Protein AF-A0A5C9EWM3-F1 (afdb_monomer_lite)

Structure (mmCIF, N/CA/C/O backbone):
data_AF-A0A5C9EWM3-F1
#
_entry.id   AF-A0A5C9EWM3-F1
#
loop_
_atom_site.group_PDB
_atom_site.id
_atom_site.type_symbol
_atom_site.label_atom_id
_atom_site.label_alt_id
_atom_site.label_comp_id
_atom_site.label_asym_id
_atom_site.label_entity_id
_atom_site.label_seq_id
_atom_site.pdbx_PDB_ins_code
_atom_site.Cartn_x
_atom_site.Cartn_y
_atom_site.Cartn_z
_atom_site.occupancy
_atom_site.B_iso_or_equiv
_atom_site.auth_seq_id
_atom_site.auth_comp_id
_atom_site.auth_asym_id
_atom_site.auth_atom_id
_atom_site.pdbx_PDB_model_num
ATOM 1 N N . MET A 1 1 ? -5.692 4.255 11.463 1.00 79.94 1 MET A N 1
ATOM 2 C CA . MET A 1 1 ? -4.698 4.623 10.422 1.00 79.94 1 MET A CA 1
ATOM 3 C C . MET A 1 1 ? -3.338 3.923 10.518 1.00 79.94 1 MET A C 1
ATOM 5 O O . MET A 1 1 ? -2.798 3.611 9.469 1.00 79.94 1 MET A O 1
ATOM 9 N N . LYS A 1 2 ? -2.783 3.595 11.701 1.00 88.50 2 LYS A N 1
ATOM 10 C CA . LYS A 1 2 ? -1.461 2.919 11.810 1.00 88.50 2 LYS A CA 1
ATOM 11 C C . LYS A 1 2 ? -1.300 1.665 10.923 1.00 88.50 2 LYS A C 1
ATOM 13 O O . LYS A 1 2 ? -0.296 1.542 10.237 1.00 88.50 2 LYS A O 1
ATOM 18 N N . LYS A 1 3 ? -2.328 0.809 10.850 1.00 93.25 3 LYS A N 1
ATOM 19 C CA . LYS A 1 3 ? -2.339 -0.390 9.985 1.00 93.25 3 LYS A CA 1
ATOM 20 C C . LYS A 1 3 ? -2.225 -0.067 8.484 1.00 93.25 3 LYS A C 1
ATOM 22 O O . LYS A 1 3 ? -1.552 -0.775 7.749 1.00 93.25 3 LYS A O 1
ATOM 27 N N . VAL A 1 4 ? -2.852 1.022 8.028 1.00 93.62 4 VAL A N 1
ATOM 28 C CA . VAL A 1 4 ? -2.769 1.489 6.629 1.00 93.62 4 VAL A CA 1
ATOM 29 C C . VAL A 1 4 ? -1.338 1.933 6.315 1.00 93.62 4 VAL A C 1
ATOM 31 O O . VAL A 1 4 ? -0.773 1.545 5.297 1.00 93.62 4 VAL A O 1
ATOM 34 N N . GLU A 1 5 ? -0.712 2.676 7.233 1.00 95.62 5 GLU A N 1
ATOM 35 C CA . GLU A 1 5 ? 0.690 3.092 7.105 1.00 95.62 5 GLU A CA 1
ATOM 36 C C . GLU A 1 5 ? 1.653 1.894 7.036 1.00 95.62 5 GLU A C 1
ATOM 38 O O . GLU A 1 5 ? 2.616 1.919 6.270 1.00 95.62 5 GLU A O 1
ATOM 43 N N . GLU A 1 6 ? 1.397 0.829 7.795 1.00 96.50 6 GLU A N 1
ATOM 44 C CA . GLU A 1 6 ? 2.183 -0.411 7.741 1.00 96.50 6 GLU A CA 1
ATOM 45 C C . GLU A 1 6 ? 2.070 -1.108 6.379 1.00 96.50 6 GLU A C 1
ATOM 47 O O . GLU A 1 6 ? 3.092 -1.513 5.817 1.00 96.50 6 GLU A O 1
ATOM 52 N N . VAL A 1 7 ? 0.866 -1.171 5.799 1.00 96.44 7 VAL A N 1
ATOM 53 C CA . VAL A 1 7 ? 0.672 -1.678 4.431 1.00 96.44 7 VAL A CA 1
ATOM 54 C C . VAL A 1 7 ? 1.409 -0.802 3.420 1.00 96.44 7 VAL A C 1
ATOM 56 O O . VAL A 1 7 ? 2.163 -1.312 2.595 1.00 96.44 7 VAL A O 1
ATOM 59 N N . CYS A 1 8 ? 1.301 0.525 3.499 1.00 96.50 8 CYS A N 1
ATOM 60 C CA . CYS A 1 8 ? 2.055 1.403 2.601 1.00 96.50 8 CYS A CA 1
ATOM 61 C C . CYS A 1 8 ? 3.574 1.175 2.709 1.00 96.50 8 CYS A C 1
ATOM 63 O O . CYS A 1 8 ? 4.268 1.116 1.691 1.00 96.50 8 CYS A O 1
ATOM 65 N N . LYS A 1 9 ? 4.107 0.981 3.922 1.00 96.94 9 LYS A N 1
ATOM 66 C CA . LYS A 1 9 ? 5.527 0.652 4.127 1.00 96.94 9 LYS A CA 1
ATOM 67 C C . LYS A 1 9 ? 5.912 -0.688 3.498 1.00 96.94 9 LYS A C 1
ATOM 69 O O . LYS A 1 9 ? 6.960 -0.750 2.853 1.00 96.94 9 LYS A O 1
ATOM 74 N N . SER A 1 10 ? 5.091 -1.730 3.636 1.00 97.06 10 SER A N 1
ATOM 75 C CA . SER A 1 10 ? 5.394 -3.055 3.070 1.00 97.06 10 SER A CA 1
ATOM 76 C C . SER A 1 10 ? 5.372 -3.055 1.536 1.00 97.06 10 SER A C 1
ATOM 78 O O . SER A 1 10 ? 6.192 -3.716 0.897 1.00 97.06 10 SER A O 1
ATOM 80 N N . TYR A 1 11 ? 4.515 -2.230 0.930 1.00 97.19 11 TYR A N 1
ATOM 81 C CA . TYR A 1 11 ? 4.415 -2.080 -0.522 1.00 97.19 11 TYR A CA 1
ATOM 82 C C . TYR A 1 11 ? 5.480 -1.158 -1.140 1.00 97.19 11 TYR A C 1
ATOM 84 O O . TYR A 1 11 ? 5.599 -1.123 -2.365 1.00 97.19 11 TYR A O 1
ATOM 92 N N . LYS A 1 12 ? 6.329 -0.489 -0.339 1.00 96.00 12 LYS A N 1
ATOM 93 C CA . LYS A 1 12 ? 7.430 0.349 -0.857 1.00 96.00 12 LYS A CA 1
ATOM 94 C C . LYS A 1 12 ? 8.324 -0.405 -1.843 1.00 96.00 12 LYS A C 1
ATOM 96 O O . LYS A 1 12 ? 8.684 0.143 -2.874 1.00 96.00 12 LYS A O 1
ATOM 101 N N . ARG A 1 13 ? 8.690 -1.654 -1.535 1.00 93.62 13 ARG A N 1
ATOM 102 C CA . ARG A 1 13 ? 9.551 -2.458 -2.424 1.00 93.62 13 ARG A CA 1
ATOM 103 C C . ARG A 1 13 ? 8.829 -2.879 -3.705 1.00 93.62 13 ARG A C 1
ATOM 105 O O . ARG A 1 13 ? 9.458 -2.928 -4.752 1.00 93.62 13 ARG A O 1
ATOM 112 N N . LYS A 1 14 ? 7.519 -3.135 -3.627 1.00 96.19 14 LYS A N 1
ATOM 113 C CA . LYS A 1 14 ? 6.690 -3.545 -4.771 1.00 96.19 14 LYS A CA 1
ATOM 114 C C . LYS A 1 14 ? 6.504 -2.414 -5.782 1.00 96.19 14 LYS A C 1
ATOM 116 O O . LYS A 1 14 ? 6.531 -2.669 -6.976 1.00 96.19 14 LYS A O 1
ATOM 121 N N . PHE A 1 15 ? 6.367 -1.172 -5.316 1.00 96.50 15 PHE A N 1
ATOM 122 C CA . PHE A 1 15 ? 6.198 -0.002 -6.185 1.00 96.50 15 PHE A CA 1
ATOM 123 C C . PHE A 1 15 ? 7.474 0.824 -6.386 1.00 96.50 15 PHE A C 1
ATOM 125 O O . PHE A 1 15 ? 7.426 1.828 -7.081 1.00 96.50 15 PHE A O 1
ATOM 132 N N . SER A 1 16 ? 8.605 0.443 -5.790 1.00 95.88 16 SER A N 1
ATOM 133 C CA . SER A 1 16 ? 9.846 1.240 -5.670 1.00 95.88 16 SER A CA 1
ATOM 134 C C . SER A 1 16 ? 9.752 2.477 -4.763 1.00 95.88 16 SER A C 1
ATOM 136 O O . SER A 1 16 ? 10.754 2.884 -4.171 1.00 95.88 16 SER A O 1
ATOM 138 N N . PHE A 1 17 ? 8.556 3.030 -4.556 1.00 96.50 17 PHE A N 1
ATOM 139 C CA . PHE A 1 17 ? 8.294 4.126 -3.624 1.00 96.50 17 PHE A CA 1
ATOM 140 C C . PHE A 1 17 ? 7.184 3.758 -2.643 1.00 96.50 17 PHE A C 1
ATOM 142 O O . PHE A 1 17 ? 6.320 2.934 -2.934 1.00 96.50 17 PHE A O 1
ATOM 149 N N . LYS A 1 18 ? 7.198 4.375 -1.455 1.00 97.19 18 LYS A N 1
ATOM 150 C CA . LYS A 1 18 ? 6.128 4.183 -0.469 1.00 97.19 18 LYS A CA 1
ATOM 151 C C . LYS A 1 18 ? 4.860 4.867 -0.997 1.00 97.19 18 LYS A C 1
ATOM 153 O O . LYS A 1 18 ? 4.913 6.083 -1.191 1.00 97.19 18 LYS A O 1
ATOM 158 N N . PRO A 1 19 ? 3.738 4.151 -1.187 1.00 97.31 19 PRO A N 1
ATOM 159 C CA . PRO A 1 19 ? 2.477 4.793 -1.524 1.00 97.31 19 PRO A CA 1
ATOM 160 C C . PRO A 1 19 ? 2.061 5.776 -0.433 1.00 97.31 19 PRO A C 1
ATOM 162 O O . PRO A 1 19 ? 2.314 5.546 0.754 1.00 97.31 19 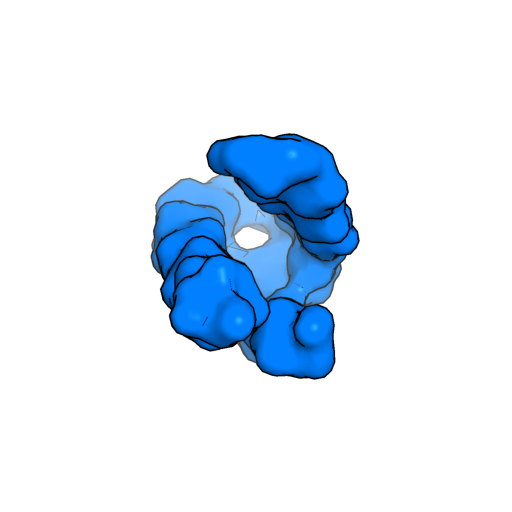PRO A O 1
ATOM 165 N N . THR A 1 20 ? 1.398 6.854 -0.830 1.00 96.31 20 THR A N 1
ATOM 166 C CA . THR A 1 20 ? 0.703 7.738 0.110 1.00 96.31 20 THR A CA 1
ATOM 167 C C . THR A 1 20 ? -0.799 7.561 -0.033 1.00 96.31 20 THR A C 1
ATOM 169 O O . THR A 1 20 ? -1.290 7.101 -1.068 1.00 96.31 20 THR A O 1
ATOM 172 N N . TYR A 1 21 ? -1.530 7.893 1.026 1.00 94.94 21 TYR A N 1
ATOM 173 C CA . TYR A 1 21 ? -2.971 7.709 1.086 1.00 94.94 21 TYR A CA 1
ATOM 174 C C . TYR A 1 21 ? -3.660 8.930 1.688 1.00 94.94 21 TYR A C 1
ATOM 176 O O . TYR A 1 21 ? -3.081 9.648 2.503 1.00 94.94 21 TYR A O 1
ATOM 184 N N . HIS A 1 22 ? -4.912 9.121 1.289 1.00 94.31 22 HIS A N 1
ATOM 185 C CA . HIS A 1 22 ? -5.861 10.028 1.917 1.00 94.31 22 HIS A CA 1
ATOM 186 C C . HIS A 1 22 ? -7.157 9.255 2.137 1.00 94.31 22 HIS A C 1
ATOM 188 O O . HIS A 1 22 ? -7.659 8.630 1.200 1.00 94.31 22 HIS A O 1
ATOM 194 N N . ILE A 1 23 ? -7.650 9.240 3.373 1.00 91.50 23 ILE A N 1
ATOM 195 C CA . ILE A 1 23 ? -8.892 8.557 3.731 1.00 91.50 23 ILE A CA 1
ATOM 196 C C . ILE A 1 23 ? -9.796 9.601 4.361 1.00 91.50 23 ILE A C 1
ATOM 198 O O . ILE A 1 23 ? -9.522 10.055 5.471 1.00 91.50 23 ILE A O 1
ATOM 202 N N . ASP A 1 24 ? -10.857 9.938 3.643 1.00 90.31 24 ASP A N 1
ATOM 203 C CA . ASP A 1 24 ? -11.902 10.851 4.085 1.00 90.31 24 ASP A CA 1
ATOM 204 C C . ASP A 1 24 ? -13.163 10.037 4.361 1.00 90.31 24 ASP A C 1
ATOM 206 O O . ASP A 1 24 ? -13.543 9.190 3.554 1.00 90.31 24 ASP A O 1
ATOM 210 N N . GLY A 1 25 ? -13.817 10.282 5.490 1.00 86.00 25 GLY A N 1
ATOM 211 C CA . GLY A 1 25 ? -15.144 9.745 5.779 1.00 86.00 25 GLY A CA 1
ATOM 212 C C . GLY A 1 25 ? -16.120 10.893 5.961 1.00 86.00 25 GLY A C 1
ATOM 213 O O . GLY A 1 25 ? -15.810 11.842 6.681 1.00 86.00 25 GLY A O 1
ATOM 214 N N . PHE A 1 26 ? -17.277 10.820 5.313 1.00 82.31 26 PHE A N 1
ATOM 215 C CA . PHE A 1 26 ? 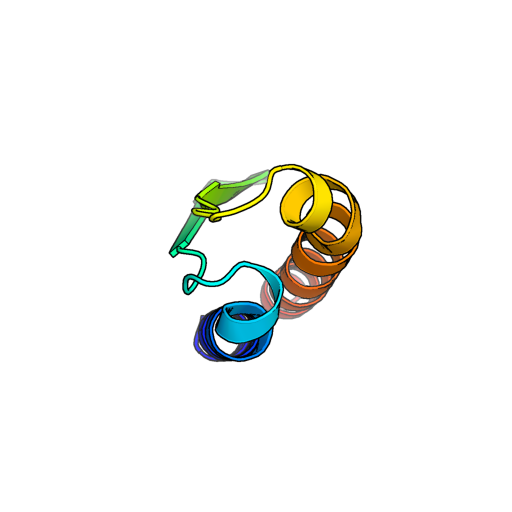-18.354 11.783 5.502 1.00 82.31 26 PHE A CA 1
ATOM 216 C C . PHE A 1 26 ? -19.697 11.062 5.401 1.00 82.31 26 PHE A C 1
ATOM 218 O O . PHE A 1 26 ? -19.981 10.393 4.409 1.00 82.31 26 PHE A O 1
ATOM 225 N N . GLU A 1 27 ? -20.502 11.184 6.457 1.00 84.56 27 GLU A N 1
ATOM 226 C CA . GLU A 1 27 ? -21.782 10.486 6.618 1.00 84.56 27 GLU A CA 1
ATOM 227 C C . GLU A 1 27 ? -21.690 8.990 6.263 1.00 84.56 27 GLU A C 1
ATOM 229 O O . GLU A 1 27 ? -21.055 8.214 6.975 1.00 84.56 27 GLU A O 1
ATOM 234 N N . HIS A 1 28 ? -22.321 8.586 5.158 1.00 85.06 28 HIS A N 1
ATOM 235 C CA . HIS A 1 28 ? -22.449 7.199 4.719 1.00 85.06 28 HIS A CA 1
ATOM 236 C C . HIS A 1 28 ? -21.427 6.794 3.652 1.00 85.06 28 HIS A C 1
ATOM 238 O O . HIS A 1 28 ? -21.545 5.712 3.074 1.00 85.06 28 HIS A O 1
ATOM 244 N N . PHE A 1 29 ? -20.433 7.638 3.359 1.00 86.81 29 PHE A N 1
ATOM 245 C CA . PHE A 1 29 ? -19.410 7.332 2.367 1.00 86.81 29 PHE A CA 1
ATOM 246 C C . PHE A 1 29 ? -17.991 7.503 2.903 1.00 86.81 29 PHE A C 1
ATOM 248 O O . PHE A 1 29 ? -17.679 8.380 3.709 1.00 86.81 29 PHE A O 1
ATOM 255 N N . ILE A 1 30 ? -17.103 6.651 2.392 1.00 90.00 30 ILE A N 1
ATOM 256 C CA . ILE A 1 30 ? -15.669 6.704 2.656 1.00 90.00 30 ILE A CA 1
ATOM 257 C C . ILE A 1 30 ? -14.965 6.845 1.312 1.00 90.00 30 ILE A C 1
ATOM 259 O O . ILE A 1 30 ? -15.134 6.018 0.416 1.00 90.00 30 ILE A O 1
ATOM 263 N N . ILE A 1 31 ? -14.159 7.891 1.175 1.00 92.12 31 ILE A N 1
ATOM 264 C CA . ILE A 1 31 ? -13.317 8.128 0.009 1.00 92.12 31 ILE A CA 1
ATOM 265 C C . ILE A 1 31 ? -11.896 7.728 0.368 1.00 92.12 31 ILE A C 1
ATOM 267 O O . ILE A 1 31 ? -11.292 8.247 1.305 1.00 92.12 31 ILE A O 1
ATOM 271 N N . VAL A 1 32 ? -11.338 6.827 -0.431 1.00 92.56 32 VAL A N 1
ATOM 272 C CA . VAL A 1 32 ? -9.970 6.348 -0.266 1.00 92.56 32 VAL A CA 1
ATOM 273 C C . VAL A 1 32 ? -9.187 6.686 -1.522 1.00 92.56 32 VAL A C 1
ATOM 275 O O . VAL A 1 32 ? -9.464 6.159 -2.599 1.00 92.56 32 VAL A O 1
ATOM 278 N N . ARG A 1 33 ? -8.207 7.579 -1.391 1.00 94.88 33 ARG A N 1
ATOM 279 C CA . ARG A 1 33 ? -7.315 7.983 -2.482 1.00 94.88 33 ARG A CA 1
ATOM 280 C C . ARG A 1 33 ? -5.914 7.470 -2.214 1.00 94.88 33 ARG A C 1
ATOM 282 O O . ARG A 1 33 ? -5.410 7.575 -1.097 1.00 94.88 33 ARG A O 1
ATOM 289 N N . PHE A 1 34 ? -5.266 6.982 -3.264 1.00 93.81 34 PHE A N 1
ATOM 290 C CA . PHE A 1 34 ? -3.884 6.522 -3.220 1.00 93.81 34 PHE A CA 1
ATOM 291 C C . PHE A 1 34 ? -3.052 7.252 -4.256 1.00 93.81 34 PHE A C 1
ATOM 293 O O . PHE A 1 34 ? -3.498 7.456 -5.385 1.00 93.81 34 PHE A O 1
ATOM 300 N N . ARG A 1 35 ? -1.811 7.570 -3.897 1.00 95.69 35 ARG A N 1
ATOM 301 C CA . ARG A 1 35 ? -0.792 7.974 -4.860 1.00 95.69 35 ARG A CA 1
ATOM 302 C C . ARG A 1 35 ? 0.298 6.918 -4.885 1.00 95.69 35 ARG A C 1
ATOM 304 O O . ARG A 1 35 ? 0.968 6.681 -3.879 1.00 95.69 35 ARG A O 1
ATOM 311 N N . ILE A 1 36 ? 0.469 6.306 -6.050 1.00 96.38 36 ILE A N 1
ATOM 312 C CA . ILE A 1 36 ? 1.524 5.332 -6.309 1.00 96.38 36 ILE A CA 1
ATOM 313 C C . ILE A 1 36 ? 2.525 5.994 -7.246 1.00 96.38 36 ILE A C 1
ATOM 315 O O . ILE A 1 36 ? 2.177 6.411 -8.347 1.00 96.38 36 ILE A O 1
ATOM 319 N N . LEU A 1 37 ? 3.762 6.117 -6.777 1.00 95.44 37 LEU A N 1
ATOM 320 C CA . LEU A 1 37 ? 4.905 6.461 -7.611 1.00 95.44 37 LEU A CA 1
ATOM 321 C C . LEU A 1 37 ? 5.661 5.173 -7.897 1.00 95.44 37 LEU A C 1
ATOM 323 O O . LEU A 1 37 ? 5.819 4.346 -7.000 1.00 95.44 37 LEU A O 1
ATOM 327 N N . THR A 1 38 ? 6.109 5.005 -9.135 1.00 95.75 38 THR A N 1
ATOM 328 C CA . THR A 1 38 ? 6.842 3.815 -9.550 1.00 95.75 38 THR A CA 1
ATOM 329 C C . THR A 1 38 ? 7.842 4.134 -10.649 1.00 95.75 38 THR A C 1
ATOM 331 O O . THR A 1 38 ? 7.691 5.122 -11.362 1.00 95.75 38 THR A O 1
ATOM 334 N N . ASP A 1 39 ? 8.860 3.289 -10.764 1.00 96.06 39 ASP A N 1
ATOM 335 C CA . ASP A 1 39 ? 9.822 3.283 -11.866 1.00 96.06 39 ASP A CA 1
ATOM 336 C C . ASP A 1 39 ? 9.343 2.441 -13.065 1.00 96.06 39 ASP A C 1
ATOM 338 O O . ASP A 1 39 ? 9.929 2.530 -14.138 1.00 96.06 39 ASP A O 1
ATOM 342 N N . SER A 1 40 ? 8.285 1.636 -12.899 1.00 95.06 40 SER A N 1
ATOM 343 C CA . SER A 1 40 ? 7.730 0.776 -13.946 1.00 95.06 40 SER A CA 1
ATOM 344 C C . SER A 1 40 ? 6.213 0.664 -13.827 1.00 95.06 40 SER A C 1
ATOM 346 O O . SER A 1 40 ? 5.683 0.260 -12.790 1.00 95.06 40 SER A O 1
ATOM 348 N N . SER A 1 41 ? 5.501 0.966 -14.913 1.00 94.44 41 SER A N 1
ATOM 349 C CA . SER A 1 41 ? 4.039 0.856 -14.981 1.00 94.44 41 SER A CA 1
ATOM 350 C C . SER A 1 41 ? 3.538 -0.569 -14.727 1.00 94.44 41 SER A C 1
ATOM 352 O O . SER A 1 41 ? 2.482 -0.744 -14.122 1.00 94.44 41 SER A O 1
ATOM 354 N N . GLU A 1 42 ? 4.312 -1.590 -15.098 1.00 96.50 42 GLU A N 1
ATOM 355 C CA . GLU A 1 42 ? 3.976 -2.998 -14.864 1.00 96.50 42 GLU A CA 1
ATOM 356 C C . GLU A 1 42 ? 3.765 -3.296 -13.369 1.00 96.50 42 GLU A C 1
ATOM 358 O O . GLU A 1 42 ? 2.807 -3.970 -12.988 1.00 96.50 42 GLU A O 1
ATOM 363 N N . LYS A 1 43 ? 4.593 -2.714 -12.492 1.00 95.44 43 LYS A N 1
ATOM 364 C CA . LYS A 1 43 ? 4.455 -2.868 -11.034 1.00 95.44 43 LYS A CA 1
ATOM 365 C C . LYS A 1 43 ? 3.122 -2.326 -10.527 1.00 95.44 43 LYS A C 1
ATOM 367 O O . LYS A 1 43 ? 2.552 -2.887 -9.593 1.00 95.44 43 LYS A O 1
ATOM 372 N N . VAL A 1 44 ? 2.617 -1.246 -11.128 1.00 95.25 44 VAL A N 1
ATOM 373 C CA . VAL A 1 44 ? 1.297 -0.698 -10.787 1.00 95.25 44 VAL A CA 1
ATOM 374 C C . VAL A 1 44 ? 0.221 -1.704 -11.158 1.00 95.25 44 VAL A C 1
ATOM 376 O O . VAL A 1 44 ? -0.540 -2.094 -10.280 1.00 95.25 44 VAL A O 1
ATOM 379 N N . PHE A 1 45 ? 0.195 -2.191 -12.397 1.00 94.56 45 PHE A N 1
ATOM 380 C CA . PHE A 1 45 ? -0.835 -3.141 -12.830 1.00 94.56 45 PHE A CA 1
ATOM 381 C C . PHE A 1 45 ? -0.807 -4.455 -12.036 1.00 94.56 45 PHE A C 1
ATOM 383 O O . PHE A 1 45 ? -1.861 -4.966 -11.663 1.00 94.56 45 PHE A O 1
ATOM 390 N N . ASN A 1 46 ? 0.381 -4.948 -11.681 1.00 96.31 46 ASN A N 1
ATOM 391 C CA . ASN A 1 46 ? 0.536 -6.217 -10.968 1.00 96.31 46 ASN A CA 1
ATOM 392 C C . ASN A 1 46 ? 0.232 -6.131 -9.463 1.00 96.31 46 ASN A C 1
ATOM 394 O O . ASN A 1 46 ? -0.082 -7.145 -8.837 1.00 96.31 46 ASN A O 1
ATOM 398 N N . HIS A 1 47 ? 0.358 -4.952 -8.846 1.00 97.06 47 HIS A N 1
ATOM 399 C CA . HIS A 1 47 ? 0.275 -4.827 -7.386 1.00 97.06 47 HIS A CA 1
ATOM 400 C C . HIS A 1 47 ? -0.810 -3.872 -6.886 1.00 97.06 47 HIS A C 1
ATOM 402 O O . HIS A 1 47 ? -1.231 -4.015 -5.738 1.00 97.06 47 HIS A O 1
ATOM 408 N N . GLN A 1 48 ? -1.285 -2.923 -7.698 1.00 95.81 48 GLN A N 1
ATOM 409 C CA . GLN A 1 48 ? -2.287 -1.936 -7.282 1.00 95.81 48 GLN A CA 1
ATOM 410 C C . GLN A 1 48 ? -3.632 -2.565 -6.882 1.00 95.81 48 GLN A C 1
ATOM 412 O O . GLN A 1 48 ? -4.139 -2.158 -5.835 1.00 95.81 48 GLN A O 1
ATOM 417 N N . PRO A 1 49 ? -4.180 -3.579 -7.585 1.00 96.06 49 PRO A N 1
ATOM 418 C CA . PRO A 1 49 ? -5.451 -4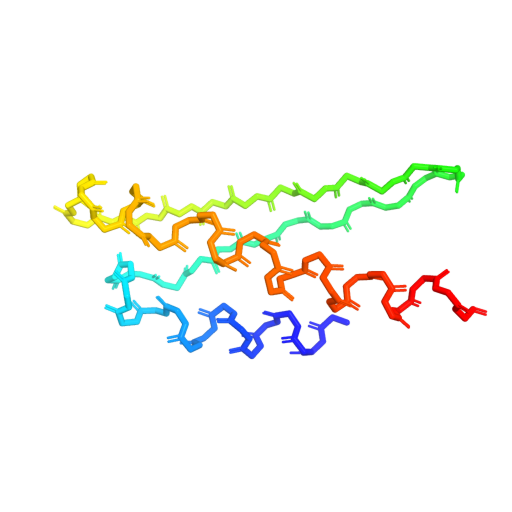.184 -7.179 1.00 96.06 49 PRO A CA 1
ATOM 419 C C . PRO A 1 49 ? -5.365 -4.870 -5.810 1.00 96.06 49 PRO A C 1
ATOM 421 O O . PRO A 1 49 ? -6.247 -4.719 -4.964 1.00 96.06 49 PRO A O 1
ATOM 424 N N . ILE A 1 50 ? -4.260 -5.579 -5.562 1.00 97.50 50 ILE A N 1
ATOM 425 C CA . ILE A 1 50 ? -4.009 -6.278 -4.294 1.00 97.50 50 ILE A CA 1
ATOM 426 C C . ILE A 1 50 ? -3.793 -5.256 -3.173 1.00 97.50 50 ILE A C 1
ATOM 428 O O . ILE A 1 50 ? -4.397 -5.367 -2.110 1.00 97.50 50 ILE A O 1
ATOM 432 N N . PHE A 1 51 ? -2.993 -4.220 -3.442 1.00 97.00 51 PHE A N 1
ATOM 433 C CA . PHE A 1 51 ? -2.768 -3.117 -2.514 1.00 97.00 51 PHE A CA 1
ATOM 434 C C . PHE A 1 51 ? -4.080 -2.435 -2.111 1.00 97.00 51 PHE A C 1
ATOM 436 O O . PHE A 1 51 ? -4.334 -2.267 -0.922 1.00 97.00 51 PHE A O 1
ATOM 443 N N . ALA A 1 52 ? -4.935 -2.077 -3.073 1.00 96.12 52 ALA A N 1
ATOM 444 C CA . ALA A 1 52 ? -6.215 -1.433 -2.789 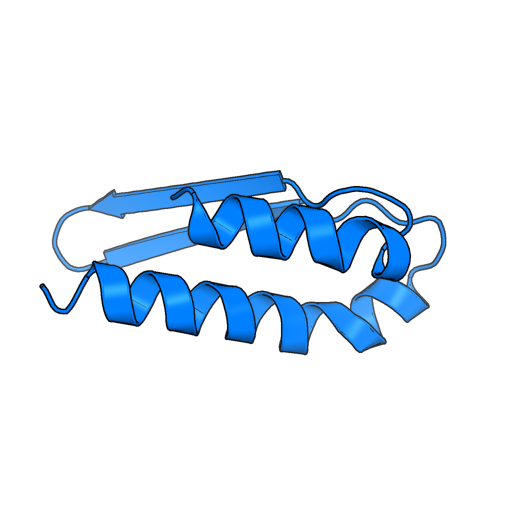1.00 96.12 52 ALA A CA 1
ATOM 445 C C . ALA A 1 52 ? -7.110 -2.323 -1.911 1.00 96.12 52 ALA A C 1
ATOM 447 O O . ALA A 1 52 ? -7.654 -1.848 -0.915 1.00 96.12 52 ALA A O 1
ATOM 448 N N . ASN A 1 53 ? -7.190 -3.621 -2.218 1.00 96.62 53 ASN A N 1
ATOM 449 C CA . ASN A 1 53 ? -7.955 -4.588 -1.430 1.00 96.62 53 ASN A CA 1
ATOM 450 C C . ASN A 1 53 ? -7.444 -4.715 0.016 1.00 96.62 53 ASN A C 1
ATOM 452 O O . ASN A 1 53 ? -8.242 -4.730 0.953 1.00 96.62 53 ASN A O 1
ATOM 456 N N . ASP A 1 54 ? -6.125 -4.767 0.216 1.00 96.56 54 ASP A N 1
ATOM 457 C CA . ASP A 1 54 ? -5.527 -4.818 1.557 1.00 96.56 54 ASP A CA 1
ATOM 458 C C . ASP A 1 54 ? -5.911 -3.584 2.386 1.00 96.56 54 ASP A C 1
ATOM 460 O O . ASP A 1 54 ? -6.251 -3.699 3.566 1.00 96.56 54 ASP A O 1
ATOM 464 N N . ILE A 1 55 ? -5.923 -2.402 1.763 1.00 95.31 55 ILE A N 1
ATOM 465 C CA . ILE A 1 55 ? -6.349 -1.170 2.430 1.00 95.31 55 ILE A CA 1
ATOM 466 C C . ILE A 1 55 ? -7.855 -1.194 2.717 1.00 95.31 55 ILE A C 1
ATOM 468 O O . ILE A 1 55 ? -8.263 -0.851 3.828 1.00 95.31 55 ILE A O 1
ATOM 472 N N . TYR A 1 56 ? -8.684 -1.618 1.762 1.00 93.25 56 TYR A N 1
ATOM 473 C CA . TYR A 1 56 ? -10.135 -1.686 1.946 1.00 93.25 56 TYR A CA 1
ATOM 474 C C . TYR A 1 56 ? -10.527 -2.603 3.099 1.00 93.25 56 TYR A C 1
ATOM 476 O O . TYR A 1 56 ? -11.341 -2.202 3.926 1.00 93.25 56 TYR A O 1
ATOM 484 N N . LYS A 1 57 ? -9.879 -3.763 3.246 1.00 94.62 57 LYS A N 1
ATOM 485 C CA . LYS A 1 57 ? -10.089 -4.649 4.403 1.00 94.62 57 LYS A CA 1
ATOM 486 C C . LYS A 1 57 ? -9.783 -3.955 5.730 1.00 94.62 57 LYS A C 1
ATOM 488 O O . LYS A 1 57 ? -10.509 -4.128 6.705 1.00 94.62 57 LYS A O 1
ATOM 493 N N . ILE A 1 58 ? -8.712 -3.162 5.785 1.00 93.94 58 ILE A N 1
ATOM 494 C CA . ILE A 1 58 ? -8.354 -2.413 6.998 1.00 93.94 58 ILE A CA 1
ATOM 495 C C . ILE A 1 58 ? -9.411 -1.355 7.313 1.00 93.94 58 ILE A C 1
ATOM 497 O O . ILE A 1 58 ? -9.780 -1.200 8.475 1.00 93.94 58 ILE A O 1
ATOM 501 N N . ILE A 1 59 ? -9.878 -0.629 6.297 1.00 91.06 59 ILE A N 1
ATOM 502 C CA . ILE A 1 59 ? -10.868 0.438 6.460 1.00 91.06 59 ILE A CA 1
ATOM 503 C C . ILE A 1 59 ? -12.223 -0.139 6.861 1.00 91.06 59 ILE A C 1
ATOM 505 O O . ILE A 1 59 ? -12.812 0.351 7.818 1.00 91.06 59 ILE A O 1
ATOM 509 N N . GLN A 1 60 ? -12.672 -1.210 6.205 1.00 90.12 60 GLN A N 1
ATOM 510 C CA . GLN A 1 60 ? -13.914 -1.907 6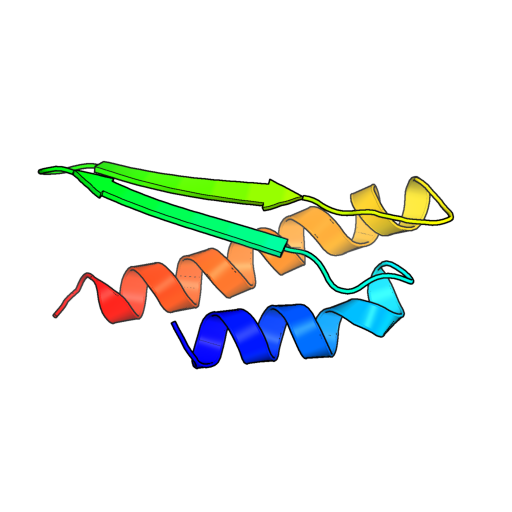.533 1.00 90.12 60 GLN A CA 1
ATOM 511 C C . GLN A 1 60 ? -13.930 -2.343 8.002 1.00 90.12 60 GLN A C 1
ATOM 513 O O . GLN A 1 60 ? -14.857 -2.009 8.730 1.00 90.12 60 GLN A O 1
ATOM 518 N N . ASN A 1 61 ? -12.860 -2.987 8.474 1.00 88.81 61 ASN A N 1
ATOM 519 C CA . ASN A 1 61 ? -12.747 -3.401 9.875 1.00 88.81 61 ASN A CA 1
ATOM 520 C C . ASN A 1 61 ? -12.693 -2.222 10.860 1.00 88.81 61 ASN A C 1
ATOM 522 O O . ASN A 1 61 ? -13.007 -2.390 12.033 1.00 88.81 61 ASN A O 1
ATOM 526 N N . ALA A 1 62 ? -12.234 -1.050 10.418 1.00 84.94 62 ALA A N 1
ATOM 527 C CA . ALA A 1 62 ? -12.152 0.138 11.262 1.00 84.94 62 ALA A CA 1
ATOM 528 C C . ALA A 1 62 ? -13.479 0.909 11.353 1.00 84.94 62 ALA A C 1
ATOM 530 O O . ALA A 1 62 ? -13.665 1.628 12.326 1.00 84.94 62 ALA A O 1
ATOM 531 N N . TRP A 1 63 ? -14.354 0.773 10.352 1.00 76.19 63 TRP A N 1
ATOM 532 C CA . TRP A 1 63 ? -15.642 1.474 10.236 1.00 76.19 63 TRP A CA 1
ATOM 533 C C . TRP A 1 63 ? -16.865 0.599 10.541 1.00 76.19 63 TRP A C 1
ATOM 535 O O . TRP A 1 63 ? -17.980 1.102 10.590 1.00 76.19 63 TRP A O 1
ATOM 545 N N . GLN A 1 64 ? -16.674 -0.707 10.741 1.00 63.97 64 GLN A N 1
ATOM 5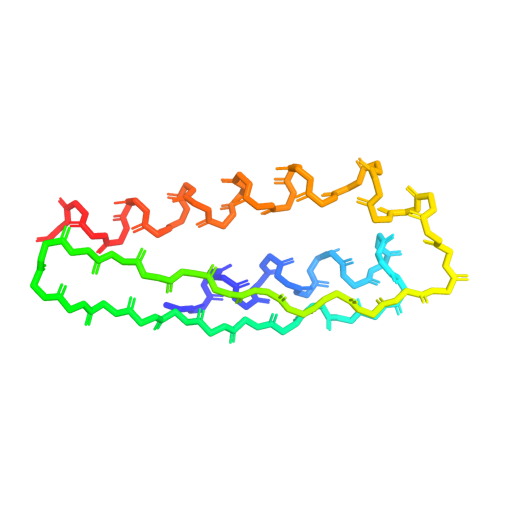46 C CA . GLN A 1 64 ? -17.692 -1.605 11.302 1.00 63.97 64 GLN A CA 1
ATOM 547 C C . GLN A 1 64 ? -17.738 -1.579 12.846 1.00 63.97 64 GLN A C 1
ATOM 549 O O . GLN A 1 64 ? -18.416 -2.415 13.441 1.00 63.97 64 GLN A O 1
ATOM 554 N N . MET A 1 65 ? -17.018 -0.647 13.484 1.00 49.28 65 MET A N 1
ATOM 555 C CA . MET A 1 65 ? -17.091 -0.330 14.918 1.00 49.28 65 MET A CA 1
ATOM 556 C C . MET A 1 65 ? -17.791 1.009 15.109 1.00 49.28 65 MET A C 1
ATOM 558 O O . MET A 1 65 ? -18.517 1.131 16.116 1.00 49.28 65 MET A O 1
#

pLDDT: mean 92.27, std 7.89, range [49.28, 97.5]

Sequence (65 aa):
MKKVEEVCKSYKRKFSFKPTYHIDGFEHFIIVRFRILTDSSEKVFNHQPIFANDIYKIIQNAWQM

Secondary structure (DSSP, 8-state):
-HHHHHHHHHHHHHHSS--EEEEEEETTEEEEEEE---S-HHHHHHHHHHHHHHHHHHHHHHH--

Foldseek 3Di:
DVQLQVLQVVCCVLAVHRKDWDWDDDDPDIDIDIDGHHPDPVSCVVPVVVSVVSNVVVVVVVVVD

Radius of gyration: 12.19 Å; chains: 1; bounding box: 32×18×30 Å